Protein AF-A0A430PZ37-F1 (afdb_monomer)

Solvent-accessible surface area (backbone atoms only — not comparable to full-atom values): 6588 Å² total; per-residue (Å²): 127,83,49,66,58,56,51,43,52,56,24,54,76,68,76,43,84,48,75,66,40,50,60,51,62,88,44,83,44,62,40,74,95,73,52,34,70,20,35,29,39,43,46,78,50,99,54,76,52,58,80,96,54,52,64,71,54,91,84,36,98,61,60,81,89,53,30,46,25,39,34,21,55,71,96,53,73,29,40,31,30,59,39,68,50,69,68,56,49,48,54,40,66,75,70,52,83,83,64,67,64,58,53,54,48,28,54,64,66,74,111

Organism: Schistosoma bovis (NCBI:txid6184)

Mean predicted aligned error: 8.15 Å

Foldseek 3Di:
DCDLLVQQVVCVVVVHDSPQADAEAPDWDQRLVVLFIWGWQKDFAPDFADPQLLSDDPSHPDDPVRSSRIFGDVVRVRTTGTDPDCVVVVVVVVPDDDDPVVSVVSNVVND

Nearest PDB structures (foldseek):
  1lml-assembly1_A  TM=7.144E-01  e=2.367E-02  Leishmania major

pLDDT: mean 78.78, std 15.76, range [38.31, 94.62]

Sequence (111 aa):
MKSCYEFIKNRKRRGQDIQPFCDKPDEVECFRSENTQSYCDLYKHEVEMKPEFQYMDNSFNVPVDERKYYGGFEKHDYCPVLDVSYHSLYRYYCRKHYDTVLYVRCLLKGN

Structure (mmCIF, N/CA/C/O backbone):
data_AF-A0A430PZ37-F1
#
_entry.id   AF-A0A430PZ37-F1
#
loop_
_atom_site.group_PDB
_atom_site.id
_atom_site.type_symbol
_atom_site.label_atom_id
_atom_site.label_alt_id
_atom_site.label_comp_id
_atom_site.label_asym_id
_atom_site.label_entity_id
_atom_site.label_seq_id
_atom_site.pdbx_PDB_ins_code
_atom_site.Cartn_x
_atom_site.Cartn_y
_atom_site.Cartn_z
_atom_site.occupancy
_atom_site.B_iso_or_equiv
_atom_site.auth_seq_id
_atom_site.auth_comp_id
_atom_site.auth_asym_id
_atom_site.auth_atom_id
_atom_site.pdbx_PDB_model_num
ATOM 1 N N . MET A 1 1 ? 5.715 -16.781 10.046 1.00 45.00 1 MET A N 1
ATOM 2 C CA . MET A 1 1 ? 4.691 -15.756 10.335 1.00 45.00 1 MET A CA 1
ATOM 3 C C . MET A 1 1 ? 3.850 -15.606 9.079 1.00 45.00 1 MET A C 1
ATOM 5 O O . MET A 1 1 ? 4.431 -15.556 8.005 1.00 45.00 1 MET A O 1
ATOM 9 N N . LYS A 1 2 ? 2.519 -15.624 9.185 1.00 58.59 2 LYS A N 1
ATOM 10 C CA . LYS A 1 2 ? 1.636 -15.224 8.078 1.00 58.59 2 LYS A CA 1
ATOM 11 C C . LYS A 1 2 ? 2.064 -13.814 7.651 1.00 58.59 2 LYS A C 1
ATOM 13 O O . LYS A 1 2 ? 2.237 -12.985 8.543 1.00 58.59 2 LYS A O 1
ATOM 18 N N . SER A 1 3 ? 2.368 -13.583 6.371 1.00 80.50 3 SER A N 1
ATOM 19 C CA . SER A 1 3 ? 2.979 -12.322 5.906 1.00 80.50 3 SER A CA 1
ATOM 20 C C . SER A 1 3 ? 2.158 -11.102 6.354 1.00 80.50 3 SER A C 1
ATOM 22 O O . SER A 1 3 ? 0.953 -11.218 6.595 1.00 80.50 3 SER A O 1
ATOM 24 N N . CYS A 1 4 ? 2.773 -9.918 6.465 1.00 89.00 4 CYS A N 1
ATOM 25 C CA . CYS A 1 4 ? 2.052 -8.686 6.827 1.00 89.00 4 CYS A CA 1
ATOM 26 C C . CYS A 1 4 ? 0.840 -8.429 5.914 1.00 89.00 4 CYS A C 1
ATOM 28 O O . CYS A 1 4 ? -0.211 -8.002 6.380 1.00 89.00 4 CYS A O 1
ATOM 30 N N . TYR A 1 5 ? 0.928 -8.811 4.641 1.00 88.62 5 TYR A N 1
ATOM 31 C CA . TYR A 1 5 ? -0.180 -8.758 3.690 1.00 88.62 5 TYR A CA 1
ATOM 32 C C . TYR A 1 5 ? -1.352 -9.670 4.084 1.00 88.62 5 TYR A C 1
ATOM 34 O O . TYR A 1 5 ? -2.511 -9.257 4.010 1.00 88.62 5 TYR A O 1
ATOM 42 N N . GLU A 1 6 ? -1.087 -10.885 4.579 1.00 88.69 6 GLU A N 1
ATOM 43 C CA . GLU A 1 6 ? -2.143 -11.759 5.102 1.00 88.69 6 GLU A CA 1
ATOM 44 C C . GLU A 1 6 ? -2.775 -11.172 6.377 1.00 88.69 6 GLU A C 1
ATOM 46 O O . GLU A 1 6 ? -3.994 -11.248 6.563 1.00 88.69 6 GLU A O 1
ATOM 51 N N . PHE A 1 7 ? -1.970 -10.549 7.244 1.00 90.44 7 PHE A N 1
ATOM 52 C CA . PHE A 1 7 ? -2.465 -9.840 8.426 1.00 90.44 7 PHE A CA 1
ATOM 53 C C . PHE A 1 7 ? -3.412 -8.695 8.041 1.00 90.44 7 PHE A C 1
ATOM 55 O O . PHE A 1 7 ? -4.554 -8.675 8.514 1.00 90.44 7 PHE A O 1
ATOM 62 N N . ILE A 1 8 ? -2.980 -7.807 7.137 1.00 90.56 8 ILE A N 1
ATOM 63 C CA . ILE A 1 8 ? -3.769 -6.678 6.619 1.00 90.56 8 ILE A CA 1
ATOM 64 C C . ILE A 1 8 ? -5.087 -7.191 6.038 1.00 90.56 8 ILE A C 1
ATOM 66 O O . ILE A 1 8 ? -6.167 -6.758 6.444 1.00 90.56 8 ILE A O 1
ATOM 70 N 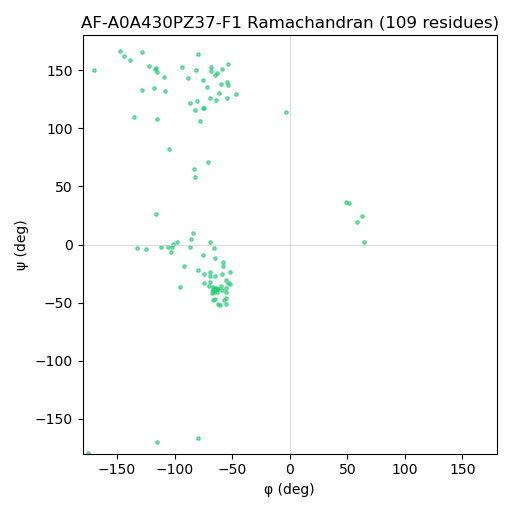N . LYS A 1 9 ? -5.025 -8.191 5.152 1.00 90.06 9 LYS A N 1
ATOM 71 C CA . LYS A 1 9 ? -6.206 -8.792 4.520 1.00 90.06 9 LYS A CA 1
ATOM 72 C C . LYS A 1 9 ? -7.205 -9.333 5.540 1.00 90.06 9 LYS A C 1
ATOM 74 O O . LYS A 1 9 ? -8.404 -9.066 5.439 1.00 90.06 9 LYS A O 1
ATOM 79 N N . ASN A 1 10 ? -6.736 -10.098 6.524 1.00 91.12 10 ASN A N 1
ATOM 80 C CA . ASN A 1 10 ? -7.601 -10.704 7.537 1.00 91.12 10 ASN A CA 1
ATOM 81 C C . ASN A 1 10 ? -8.256 -9.657 8.446 1.00 91.12 10 ASN A C 1
ATOM 83 O O . ASN A 1 10 ? -9.435 -9.790 8.778 1.00 91.12 10 ASN A O 1
ATOM 87 N N . ARG A 1 11 ? -7.514 -8.615 8.827 1.00 92.88 11 ARG A N 1
ATOM 88 C CA . ARG A 1 11 ? -8.006 -7.490 9.632 1.00 92.88 11 ARG A CA 1
ATOM 89 C C . ARG A 1 11 ? -9.037 -6.657 8.870 1.00 92.88 11 ARG A C 1
ATOM 91 O O . ARG A 1 11 ? -10.143 -6.481 9.381 1.00 92.88 11 ARG A O 1
ATOM 98 N N . LYS A 1 12 ? -8.751 -6.284 7.613 1.00 90.25 12 LYS A N 1
ATOM 99 C CA . LYS A 1 12 ? -9.694 -5.576 6.724 1.00 90.25 12 LYS A CA 1
ATOM 100 C C . LYS A 1 12 ? -11.007 -6.337 6.560 1.00 90.25 12 LYS A C 1
ATOM 102 O O . LYS A 1 12 ? -12.076 -5.760 6.727 1.00 90.25 12 LYS A O 1
ATOM 107 N N . ARG A 1 13 ? -10.946 -7.654 6.316 1.00 91.25 13 ARG A N 1
ATOM 108 C CA . ARG A 1 13 ? -12.145 -8.511 6.208 1.00 91.25 13 ARG A CA 1
ATOM 109 C C . ARG A 1 13 ? -13.019 -8.506 7.464 1.00 91.25 13 ARG A C 1
ATOM 111 O O . ARG A 1 13 ? -14.206 -8.792 7.365 1.00 91.25 13 ARG A O 1
ATOM 118 N N . ARG A 1 14 ? -12.438 -8.224 8.631 1.00 94.62 14 ARG A N 1
ATOM 119 C CA . ARG A 1 14 ? -13.129 -8.154 9.925 1.00 94.62 14 ARG A CA 1
ATOM 120 C C . ARG A 1 14 ? -13.492 -6.721 10.334 1.00 94.62 14 ARG A C 1
ATOM 122 O O . ARG A 1 14 ? -13.986 -6.541 11.440 1.00 94.62 14 ARG A O 1
ATOM 129 N N . GLY A 1 15 ? -13.208 -5.717 9.497 1.00 92.62 15 GLY A N 1
ATOM 130 C CA . GLY A 1 15 ? -13.371 -4.303 9.850 1.00 92.62 15 GLY A CA 1
ATOM 131 C C . GLY A 1 15 ? -12.477 -3.855 11.013 1.00 92.62 15 GLY A C 1
ATOM 132 O O . GLY A 1 15 ? -12.833 -2.934 11.739 1.00 92.62 15 GLY A O 1
ATOM 133 N N . GLN A 1 16 ? -11.352 -4.542 11.234 1.00 93.00 16 GLN A N 1
ATOM 134 C CA . GLN A 1 16 ? -10.414 -4.247 12.317 1.00 93.00 16 GLN A CA 1
ATOM 135 C C . GLN A 1 16 ? -9.291 -3.325 11.845 1.00 93.00 16 GLN A C 1
ATOM 137 O O . GLN A 1 16 ? -8.909 -3.353 10.676 1.00 93.00 16 GLN A O 1
ATOM 142 N N . ASP A 1 17 ? -8.738 -2.566 12.790 1.00 90.31 17 ASP A N 1
ATOM 143 C CA . ASP A 1 17 ? -7.583 -1.699 12.569 1.00 90.31 17 ASP A CA 1
ATOM 144 C C . ASP A 1 17 ? -6.352 -2.492 12.107 1.00 90.31 17 ASP A C 1
ATOM 146 O O . ASP A 1 17 ? -6.074 -3.576 12.628 1.00 90.31 17 ASP A O 1
ATOM 150 N N . ILE A 1 18 ? -5.631 -1.951 11.128 1.00 91.75 18 ILE A N 1
ATOM 151 C CA . ILE A 1 18 ? -4.438 -2.566 10.538 1.00 91.75 18 ILE A CA 1
ATOM 152 C C . ILE A 1 18 ? -3.135 -1.937 11.031 1.00 91.75 18 ILE A C 1
ATOM 154 O O . ILE A 1 18 ? -2.079 -2.502 10.745 1.00 91.75 18 ILE A O 1
ATOM 158 N N . GLN A 1 19 ? -3.197 -0.844 11.806 1.00 91.62 19 GLN A N 1
ATOM 159 C CA . GLN A 1 19 ? -2.003 -0.187 12.341 1.00 91.62 19 GLN A CA 1
ATOM 160 C C . GLN A 1 19 ? -1.104 -1.183 13.104 1.00 91.62 19 GLN A C 1
ATOM 162 O O . GLN A 1 19 ? -1.610 -2.034 13.845 1.00 91.62 19 GLN A O 1
ATOM 167 N N . PRO A 1 20 ? 0.227 -1.118 12.905 1.00 90.56 20 PRO A N 1
ATOM 168 C CA . PRO A 1 20 ? 0.971 -0.051 12.221 1.00 90.56 20 PRO A CA 1
ATOM 169 C C . PRO A 1 20 ? 1.061 -0.197 10.689 1.00 90.56 20 PRO A C 1
ATOM 171 O O . PRO A 1 20 ? 1.749 0.594 10.053 1.00 90.56 20 PRO A O 1
ATOM 174 N N . PHE A 1 21 ? 0.404 -1.192 10.082 1.00 92.12 21 PHE A N 1
ATOM 175 C CA . PHE A 1 21 ? 0.367 -1.341 8.626 1.00 92.12 21 PHE A CA 1
ATOM 176 C C . PHE A 1 21 ? -0.656 -0.410 7.971 1.00 92.12 21 PHE A C 1
ATOM 178 O O . PHE A 1 21 ? -1.563 0.096 8.630 1.00 92.12 21 PHE A O 1
ATOM 185 N N . CYS A 1 22 ? -0.531 -0.239 6.658 1.00 90.62 22 CYS A N 1
ATOM 186 C CA . CYS A 1 22 ? -1.418 0.580 5.838 1.00 90.62 22 CYS A CA 1
ATOM 187 C C . CYS A 1 22 ? -1.632 -0.047 4.453 1.00 90.62 22 CYS A C 1
ATOM 189 O O . CYS A 1 22 ? -0.887 -0.931 4.029 1.00 90.62 22 CYS A O 1
ATOM 191 N N . ASP A 1 23 ? -2.678 0.377 3.751 1.00 88.44 23 ASP A N 1
ATOM 192 C CA . ASP A 1 23 ? -3.098 -0.211 2.473 1.00 88.44 23 ASP A CA 1
ATOM 193 C C . ASP A 1 23 ? -3.392 0.814 1.372 1.00 88.44 23 ASP A C 1
ATOM 195 O O . ASP A 1 23 ? -3.688 0.445 0.230 1.00 88.44 23 ASP A O 1
ATOM 199 N N . LYS A 1 24 ? -3.297 2.101 1.701 1.00 84.62 24 LYS A N 1
ATOM 200 C CA . LYS A 1 24 ? -3.616 3.192 0.793 1.00 84.62 24 LYS A CA 1
ATOM 201 C C . LYS A 1 24 ? -2.373 4.015 0.480 1.00 84.62 24 LYS A C 1
ATOM 203 O O . LYS A 1 24 ? -1.904 4.754 1.345 1.00 84.62 24 LYS A O 1
ATOM 208 N N . PRO A 1 25 ? -1.830 3.911 -0.743 1.00 77.81 25 PRO A N 1
ATOM 209 C CA . PRO A 1 25 ? -0.744 4.788 -1.144 1.00 77.81 25 PRO A CA 1
ATOM 210 C C . PRO A 1 25 ? -1.253 6.234 -1.189 1.00 77.81 25 PRO A C 1
ATOM 212 O O . PRO A 1 25 ? -2.407 6.481 -1.536 1.00 77.81 25 PRO A O 1
ATOM 215 N N . ASP A 1 26 ? -0.381 7.182 -0.846 1.00 71.44 26 ASP A N 1
ATOM 216 C CA . ASP A 1 26 ? -0.617 8.628 -0.972 1.00 71.44 26 ASP A CA 1
ATOM 217 C C . ASP A 1 26 ? -1.744 9.240 -0.106 1.00 71.44 26 ASP A C 1
ATOM 219 O O . ASP A 1 26 ? -1.968 10.451 -0.190 1.00 71.44 26 ASP A O 1
ATOM 223 N N . GLU A 1 27 ? -2.425 8.470 0.751 1.00 77.50 27 GLU A N 1
ATOM 224 C CA . GLU A 1 27 ? -3.368 9.014 1.739 1.00 77.50 27 GLU A CA 1
ATOM 225 C C . GLU A 1 27 ? -2.664 9.387 3.052 1.00 77.50 27 GLU A C 1
ATOM 227 O O . GLU A 1 27 ? -1.745 8.708 3.514 1.00 77.50 27 GLU A O 1
ATOM 232 N N . VAL A 1 28 ? -3.119 10.487 3.662 1.00 78.00 28 VAL A N 1
ATOM 233 C CA . VAL A 1 28 ? -2.700 10.884 5.010 1.00 78.00 28 VAL A CA 1
ATOM 234 C C . VAL A 1 28 ? -3.602 10.193 6.025 1.00 78.00 28 VAL A C 1
ATOM 236 O O . VAL A 1 28 ? -4.818 10.401 6.026 1.00 78.00 28 VAL A O 1
ATOM 239 N N . GLU A 1 29 ? -3.004 9.415 6.921 1.00 81.81 29 GLU A N 1
ATOM 240 C CA . GLU A 1 29 ? -3.701 8.699 7.987 1.00 81.81 29 GLU A CA 1
ATOM 241 C C . GLU A 1 29 ? -3.257 9.185 9.368 1.00 81.81 29 GLU A C 1
ATOM 243 O O . GLU A 1 29 ? -2.127 9.628 9.564 1.00 81.81 29 GLU A O 1
ATOM 248 N N . CYS A 1 30 ? -4.145 9.098 10.359 1.00 83.00 30 CYS A N 1
ATOM 249 C CA . CYS A 1 30 ? -3.783 9.400 11.741 1.00 83.00 30 CYS A CA 1
ATOM 250 C C . CYS A 1 30 ? -3.116 8.177 12.371 1.00 83.00 30 CYS A C 1
ATOM 252 O O . CYS A 1 30 ? -3.786 7.158 12.560 1.00 83.00 30 CYS A O 1
ATOM 254 N N . PHE A 1 31 ? -1.843 8.278 12.749 1.00 84.56 31 PHE A N 1
ATOM 255 C CA . PHE A 1 31 ? -1.172 7.229 13.504 1.00 84.56 31 PHE A CA 1
ATOM 256 C C . PHE A 1 31 ? -1.605 7.307 14.968 1.00 84.56 31 PHE A C 1
ATOM 258 O O . PHE A 1 31 ? -1.237 8.233 15.692 1.00 84.56 31 PHE A O 1
ATOM 265 N N . ARG A 1 32 ? -2.444 6.360 15.397 1.00 80.56 32 ARG A N 1
ATOM 266 C CA . ARG A 1 32 ? -3.193 6.457 16.659 1.00 80.56 32 ARG A CA 1
ATOM 267 C C . ARG A 1 32 ? -2.296 6.414 17.886 1.00 80.56 32 ARG A C 1
ATOM 269 O O . ARG A 1 32 ? -2.565 7.116 18.849 1.00 80.56 32 ARG A O 1
ATOM 276 N N . SER A 1 33 ? -1.228 5.618 17.853 1.00 78.38 33 SER A N 1
ATOM 277 C CA . SER A 1 33 ? -0.291 5.516 18.978 1.00 78.38 33 SER A CA 1
ATOM 278 C C . SER A 1 33 ? 0.462 6.816 19.247 1.00 78.38 33 SER A C 1
ATOM 280 O O . SER A 1 33 ? 0.867 7.058 20.378 1.00 78.38 33 SER A O 1
ATOM 282 N N . GLU A 1 34 ? 0.641 7.648 18.222 1.00 73.31 34 GLU A N 1
ATOM 283 C CA . GLU A 1 34 ? 1.420 8.885 18.301 1.00 73.31 34 GLU A CA 1
ATOM 284 C C . GLU A 1 34 ? 0.557 10.148 18.179 1.00 73.31 34 GLU A C 1
ATOM 286 O O . GLU A 1 34 ? 1.075 11.258 18.275 1.00 73.31 34 GLU A O 1
ATOM 291 N N . ASN A 1 35 ? -0.760 10.000 17.981 1.00 77.38 35 ASN A N 1
ATOM 292 C CA . ASN A 1 35 ? -1.709 11.099 17.773 1.00 77.38 35 ASN A CA 1
ATOM 293 C C . ASN A 1 35 ? -1.250 12.117 16.713 1.00 77.38 35 ASN A C 1
ATOM 295 O O . ASN A 1 35 ? -1.490 13.319 16.830 1.00 77.38 35 ASN A O 1
ATOM 299 N N . THR A 1 36 ? -0.600 11.628 15.660 1.00 78.06 36 THR A N 1
ATOM 300 C CA . THR A 1 36 ? 0.005 12.458 14.617 1.00 78.06 36 THR A CA 1
ATOM 301 C C . THR A 1 36 ? -0.437 12.016 13.226 1.00 78.06 36 THR A C 1
ATOM 303 O O . THR A 1 36 ? -1.018 10.945 13.044 1.00 78.06 36 THR A O 1
ATOM 306 N N . GLN A 1 37 ? -0.187 12.863 12.233 1.00 81.19 37 GLN A N 1
ATO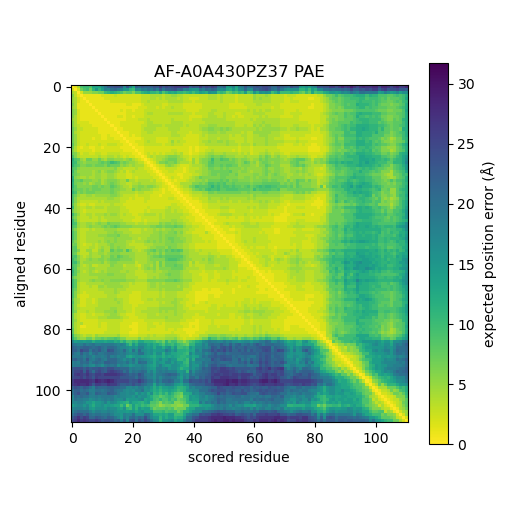M 307 C CA . GLN A 1 37 ? -0.355 12.492 10.833 1.00 81.19 37 GLN A CA 1
ATOM 308 C C . GLN A 1 37 ? 0.787 11.582 10.392 1.00 81.19 37 GLN A C 1
ATOM 310 O O . GLN A 1 37 ? 1.944 11.790 10.750 1.00 81.19 37 GLN A O 1
ATOM 315 N N . SER A 1 38 ? 0.447 10.606 9.570 1.00 83.75 38 SER A N 1
ATOM 316 C CA . SER A 1 38 ? 1.363 9.632 9.000 1.00 83.75 38 SER A CA 1
ATOM 317 C C . SER A 1 38 ? 1.016 9.381 7.543 1.00 83.75 38 SER A C 1
ATOM 319 O O . SER A 1 38 ? -0.106 9.639 7.097 1.00 83.75 38 SER A O 1
ATOM 321 N N . TYR A 1 39 ? 1.997 8.880 6.810 1.00 85.00 39 TYR A N 1
ATOM 322 C CA . TYR A 1 39 ? 1.857 8.479 5.421 1.00 85.00 39 TYR A CA 1
ATOM 323 C C . TYR A 1 39 ? 2.067 6.984 5.318 1.00 85.00 39 TYR A C 1
ATOM 325 O O . TYR A 1 39 ? 2.847 6.407 6.073 1.00 85.00 39 TYR A O 1
ATOM 333 N N . CYS A 1 40 ? 1.386 6.362 4.365 1.00 89.00 40 CYS A N 1
ATOM 334 C CA . CYS A 1 40 ? 1.662 4.975 4.063 1.00 89.00 40 CYS A CA 1
ATOM 335 C C . CYS A 1 40 ? 2.981 4.864 3.293 1.00 89.00 40 CYS A C 1
ATOM 337 O O . CYS A 1 40 ? 3.080 5.357 2.164 1.00 89.00 40 CYS A O 1
ATOM 339 N N . ASP A 1 41 ? 3.970 4.185 3.877 1.00 89.50 41 ASP A N 1
ATOM 340 C CA . ASP A 1 41 ? 5.194 3.764 3.196 1.00 89.50 41 ASP A CA 1
ATOM 341 C C . ASP A 1 41 ? 4.860 2.645 2.213 1.00 89.50 41 ASP A C 1
ATOM 343 O O . ASP A 1 41 ? 5.168 1.473 2.416 1.00 89.50 41 ASP A O 1
ATOM 347 N N . LEU A 1 42 ? 4.182 3.015 1.137 1.00 89.38 42 LEU A N 1
ATOM 348 C CA . LEU A 1 42 ? 3.849 2.147 0.030 1.00 89.38 42 LEU A CA 1
ATOM 349 C C . LEU A 1 42 ? 4.128 2.902 -1.260 1.00 89.38 42 LEU A C 1
ATOM 351 O O . LEU A 1 42 ? 3.443 3.867 -1.595 1.00 89.38 42 LEU A O 1
ATOM 355 N N . TYR A 1 43 ? 5.158 2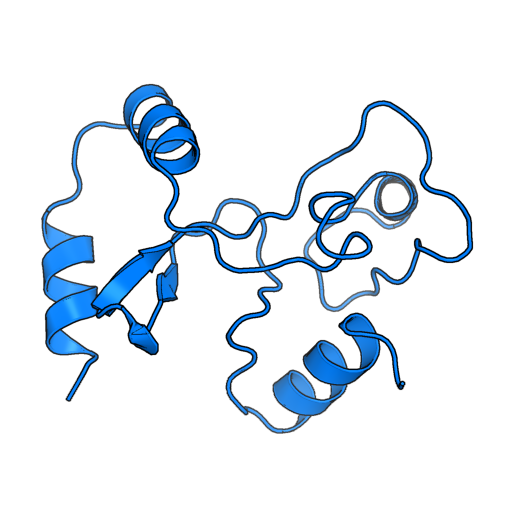.475 -1.979 1.00 88.31 43 TYR A N 1
ATOM 356 C CA . TYR A 1 43 ? 5.628 3.172 -3.167 1.00 88.31 43 TYR A CA 1
ATOM 357 C C . TYR A 1 43 ? 6.183 2.195 -4.203 1.00 88.31 43 TYR A C 1
ATOM 359 O O . TYR A 1 43 ? 6.409 1.015 -3.929 1.00 88.31 43 TYR A O 1
ATOM 367 N N . LYS A 1 44 ? 6.378 2.713 -5.416 1.00 91.06 44 LYS A N 1
ATOM 368 C CA . LYS A 1 44 ? 6.962 1.986 -6.540 1.00 91.06 44 LYS A CA 1
ATOM 369 C C . LYS A 1 44 ? 8.488 1.975 -6.421 1.00 91.06 44 LYS A C 1
ATOM 371 O O . LYS A 1 44 ? 9.105 3.036 -6.350 1.00 91.06 44 LYS A O 1
ATOM 376 N N . HIS A 1 45 ? 9.079 0.790 -6.407 1.00 91.06 45 HIS A N 1
ATOM 377 C CA . HIS A 1 45 ? 10.516 0.543 -6.485 1.00 91.06 45 HIS A CA 1
ATOM 378 C C . HIS A 1 45 ? 10.982 0.599 -7.945 1.00 91.06 45 HIS A C 1
ATOM 380 O O . HIS A 1 45 ? 10.225 0.291 -8.865 1.00 91.06 45 HIS A O 1
ATOM 386 N N . GLU A 1 46 ? 12.237 0.993 -8.165 1.00 92.56 46 GLU A N 1
ATOM 387 C CA . GLU A 1 46 ? 12.820 1.091 -9.516 1.00 92.56 46 GLU A CA 1
ATOM 388 C C . GLU A 1 46 ? 13.024 -0.280 -10.172 1.00 92.56 46 GLU A C 1
ATOM 390 O O . GLU A 1 46 ? 13.010 -0.408 -11.396 1.00 92.56 46 GLU A O 1
ATOM 395 N N . VAL A 1 47 ? 13.203 -1.311 -9.346 1.00 92.94 47 VAL A N 1
ATOM 396 C CA . VAL A 1 47 ? 13.440 -2.690 -9.765 1.00 92.94 47 VAL A CA 1
ATOM 397 C C . VAL A 1 47 ? 12.297 -3.588 -9.323 1.00 92.94 47 VAL A C 1
ATOM 399 O O . VAL A 1 47 ? 11.625 -3.326 -8.324 1.00 92.94 47 VAL A O 1
ATOM 402 N N . GLU A 1 48 ? 12.081 -4.661 -10.082 1.00 94.38 48 GLU A N 1
ATOM 403 C CA . GLU A 1 48 ? 11.116 -5.686 -9.702 1.00 94.38 48 GLU A CA 1
ATOM 404 C C . GLU A 1 48 ? 11.547 -6.314 -8.375 1.00 94.38 48 GLU A C 1
ATOM 406 O O . GLU A 1 48 ? 12.707 -6.693 -8.191 1.00 94.38 48 GLU A O 1
ATOM 411 N N . MET A 1 49 ? 10.611 -6.399 -7.436 1.00 90.88 49 MET A N 1
ATOM 412 C CA . MET A 1 49 ? 10.861 -6.991 -6.132 1.00 90.88 49 MET A CA 1
ATOM 413 C C . MET A 1 49 ? 11.077 -8.492 -6.280 1.00 90.88 49 MET A C 1
ATOM 415 O O . MET A 1 49 ? 10.531 -9.127 -7.181 1.00 90.88 49 MET A O 1
ATOM 419 N N . LYS A 1 50 ? 11.832 -9.102 -5.369 1.00 90.56 50 LYS A N 1
ATOM 420 C CA . LYS A 1 50 ? 11.983 -10.559 -5.393 1.00 90.56 50 LYS A CA 1
ATOM 421 C C . LYS A 1 50 ? 10.627 -11.246 -5.147 1.00 90.56 50 LYS A C 1
ATOM 423 O O . LYS A 1 50 ? 9.816 -10.690 -4.399 1.00 90.56 50 LYS A O 1
ATOM 428 N N . PRO A 1 51 ? 10.359 -12.428 -5.734 1.00 89.12 51 PRO A N 1
ATOM 429 C CA . PRO A 1 51 ? 9.069 -13.113 -5.605 1.00 89.12 51 PRO A CA 1
ATOM 430 C C . PRO A 1 51 ? 8.594 -13.289 -4.156 1.00 89.12 51 PRO A C 1
ATOM 432 O O . PRO 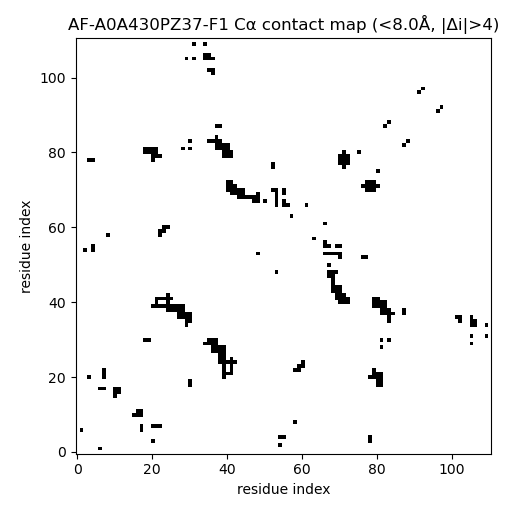A 1 51 ? 7.405 -13.171 -3.873 1.00 89.12 51 PRO A O 1
ATOM 435 N N . GLU A 1 52 ? 9.523 -13.492 -3.221 1.00 86.94 52 GLU A N 1
ATOM 436 C CA . GLU A 1 52 ? 9.270 -13.599 -1.783 1.00 86.94 52 GLU A CA 1
ATOM 437 C C . GLU A 1 52 ? 8.836 -12.294 -1.097 1.00 86.94 52 GLU A C 1
ATOM 439 O O . GLU A 1 52 ? 8.641 -12.308 0.113 1.00 86.94 52 GLU A O 1
ATOM 444 N N . PHE A 1 53 ? 8.679 -11.185 -1.824 1.00 87.06 53 PHE A N 1
ATOM 445 C CA . PHE A 1 53 ? 8.144 -9.913 -1.321 1.00 87.06 53 PHE A CA 1
ATOM 446 C C . PHE A 1 53 ? 6.941 -9.397 -2.134 1.00 87.06 53 PHE A C 1
ATOM 448 O O . PHE A 1 53 ? 6.315 -8.409 -1.752 1.00 87.06 53 PHE A O 1
ATOM 455 N N . GLN A 1 54 ? 6.566 -10.076 -3.224 1.00 88.25 54 GLN A N 1
ATOM 456 C CA . GLN A 1 54 ? 5.458 -9.692 -4.107 1.00 88.25 54 GLN A CA 1
ATOM 457 C C . GLN A 1 54 ? 4.097 -10.183 -3.573 1.00 88.25 54 GLN A C 1
ATOM 459 O O . GLN A 1 54 ? 3.433 -11.030 -4.168 1.00 88.25 54 GLN A O 1
ATOM 464 N N . TYR A 1 55 ? 3.664 -9.666 -2.424 1.00 85.44 55 TYR A N 1
ATOM 465 C CA . TYR A 1 55 ? 2.437 -10.125 -1.750 1.00 85.44 55 TYR A CA 1
ATOM 466 C C . TYR A 1 55 ? 1.220 -9.209 -1.941 1.00 85.44 55 TYR A C 1
ATOM 468 O O . TYR A 1 55 ? 0.149 -9.480 -1.387 1.00 85.44 55 TYR A O 1
ATOM 476 N N . MET A 1 56 ? 1.371 -8.118 -2.694 1.00 86.69 56 MET A N 1
ATOM 477 C CA . MET A 1 56 ? 0.299 -7.158 -2.933 1.00 86.69 56 MET A CA 1
ATOM 478 C C . MET A 1 56 ? -0.857 -7.808 -3.704 1.00 86.69 56 MET A C 1
ATOM 480 O O . MET A 1 56 ? -0.680 -8.350 -4.796 1.00 86.69 56 MET A O 1
ATOM 484 N N . ASP A 1 57 ? -2.065 -7.730 -3.145 1.00 85.00 57 ASP A N 1
ATOM 485 C CA . ASP A 1 57 ? -3.275 -8.279 -3.754 1.00 85.00 57 ASP A CA 1
ATOM 486 C C . ASP A 1 57 ? -4.287 -7.180 -4.118 1.00 85.00 57 ASP A C 1
ATOM 488 O O . ASP A 1 57 ? -3.993 -5.986 -4.094 1.00 85.00 57 ASP A O 1
ATOM 492 N N . ASN A 1 58 ? -5.507 -7.583 -4.479 1.00 84.12 58 ASN A N 1
ATOM 493 C CA . ASN A 1 58 ? -6.577 -6.665 -4.881 1.00 84.12 58 ASN A CA 1
ATOM 494 C C . ASN A 1 58 ? -7.064 -5.738 -3.754 1.00 84.12 58 ASN A C 1
ATOM 496 O O . ASN A 1 58 ? -7.953 -4.925 -3.986 1.00 84.12 58 ASN A O 1
ATOM 500 N N . SER A 1 59 ? -6.537 -5.870 -2.534 1.00 79.06 59 SER A N 1
ATOM 501 C CA . SER A 1 59 ? -6.850 -4.961 -1.435 1.00 79.06 59 SER A CA 1
ATOM 502 C C . SER A 1 59 ? -6.153 -3.600 -1.546 1.00 79.06 59 SER A C 1
ATOM 504 O O . SER A 1 59 ? -6.532 -2.707 -0.787 1.00 79.06 59 SER A O 1
ATOM 506 N N . PHE A 1 60 ? -5.215 -3.437 -2.487 1.00 83.06 60 PHE A N 1
ATOM 507 C CA . PHE A 1 60 ? -4.476 -2.203 -2.763 1.00 83.06 60 PHE A CA 1
ATOM 508 C C . PHE A 1 60 ? -4.910 -1.584 -4.097 1.00 83.06 60 PHE A C 1
ATOM 510 O O . PHE A 1 60 ? -5.160 -2.294 -5.075 1.00 83.06 60 PHE A O 1
ATOM 517 N N . ASN A 1 61 ? -4.949 -0.251 -4.161 1.00 85.12 61 ASN A N 1
ATOM 518 C CA . ASN A 1 61 ? -5.293 0.497 -5.374 1.00 85.12 61 ASN A CA 1
ATOM 519 C C . ASN A 1 61 ? -4.082 0.647 -6.320 1.00 85.12 61 ASN A C 1
ATOM 521 O O . ASN A 1 61 ? -3.650 1.756 -6.617 1.00 85.12 61 ASN A O 1
ATOM 525 N N . VAL A 1 62 ? -3.505 -0.483 -6.741 1.00 86.06 62 VAL A N 1
ATOM 526 C CA . VAL A 1 62 ? -2.344 -0.558 -7.646 1.00 86.06 62 VAL A CA 1
ATOM 527 C C . VAL A 1 62 ? -2.667 -1.505 -8.816 1.00 86.06 62 VAL A C 1
ATOM 529 O O . VAL A 1 62 ? -3.176 -2.613 -8.563 1.00 86.06 62 VAL A O 1
ATOM 532 N N . PRO A 1 63 ? -2.383 -1.114 -10.079 1.00 89.94 63 PRO A N 1
ATOM 533 C CA . PRO A 1 63 ? -2.575 -1.969 -11.253 1.00 89.94 63 PRO A CA 1
ATOM 534 C C . PRO A 1 63 ? -1.849 -3.311 -11.121 1.00 89.94 63 PRO A C 1
ATOM 536 O O . PRO A 1 63 ? -0.730 -3.366 -10.617 1.00 89.94 63 PRO A O 1
ATOM 539 N N . VAL A 1 64 ? -2.485 -4.405 -11.557 1.00 90.44 64 VAL A N 1
ATOM 540 C CA . VAL A 1 64 ? -1.999 -5.788 -11.352 1.00 90.44 64 VAL A CA 1
ATOM 541 C C . VAL A 1 64 ? -0.578 -5.997 -11.886 1.00 90.44 64 VAL A C 1
ATOM 543 O O . VAL A 1 64 ? 0.230 -6.651 -11.234 1.00 90.44 64 VAL A O 1
ATOM 546 N N . ASP A 1 65 ? -0.281 -5.428 -13.047 1.00 91.81 65 ASP A N 1
ATOM 547 C CA . ASP A 1 65 ? 1.004 -5.476 -13.743 1.00 91.81 65 ASP A CA 1
ATOM 548 C C . ASP A 1 65 ? 2.112 -4.677 -13.041 1.00 91.81 65 ASP A C 1
ATOM 550 O O . ASP A 1 65 ? 3.295 -4.996 -13.184 1.00 91.81 65 ASP A O 1
ATOM 554 N N . GLU A 1 66 ? 1.739 -3.689 -12.227 1.00 92.19 66 GLU A N 1
ATOM 555 C CA . GLU A 1 66 ? 2.681 -2.868 -11.470 1.00 92.19 66 GLU A CA 1
ATOM 556 C C . GLU A 1 66 ? 2.972 -3.402 -10.063 1.00 92.19 66 GLU A C 1
ATOM 558 O O . GLU A 1 66 ? 4.002 -3.058 -9.490 1.00 92.19 66 GLU A O 1
ATOM 563 N N . ARG A 1 67 ? 2.128 -4.278 -9.502 1.00 90.44 67 ARG A N 1
ATOM 564 C CA . ARG A 1 67 ? 2.242 -4.754 -8.102 1.00 90.44 67 ARG A CA 1
ATOM 565 C C . ARG A 1 67 ? 3.590 -5.367 -7.748 1.00 90.44 67 ARG A C 1
ATOM 567 O O . ARG A 1 67 ? 4.034 -5.241 -6.614 1.00 90.44 67 ARG A O 1
ATOM 574 N N . LYS A 1 68 ? 4.260 -5.987 -8.717 1.00 92.88 68 LYS A N 1
ATOM 575 C CA . LYS A 1 68 ? 5.602 -6.566 -8.558 1.00 92.88 68 LYS A CA 1
ATOM 576 C C . LYS A 1 68 ? 6.702 -5.533 -8.275 1.00 92.88 68 LYS A C 1
ATOM 578 O O . LYS A 1 68 ? 7.810 -5.905 -7.903 1.00 92.88 68 LYS A O 1
ATOM 583 N N . TYR A 1 69 ? 6.395 -4.249 -8.445 1.00 93.62 69 TYR A N 1
ATOM 584 C CA . TYR A 1 69 ? 7.259 -3.122 -8.109 1.00 93.62 69 TYR A CA 1
ATOM 585 C C . TYR A 1 69 ? 6.809 -2.388 -6.844 1.00 93.62 69 TYR A C 1
ATOM 587 O O . TYR A 1 69 ? 7.458 -1.421 -6.474 1.00 93.62 69 TYR A O 1
ATOM 595 N N . TYR A 1 70 ? 5.703 -2.762 -6.198 1.00 91.88 70 TYR A N 1
ATOM 596 C CA . TYR A 1 70 ? 5.153 -1.997 -5.079 1.00 91.88 70 TYR A CA 1
ATOM 597 C C . TYR A 1 70 ? 5.346 -2.697 -3.737 1.00 91.88 70 TYR A C 1
ATOM 599 O O . TYR A 1 70 ? 4.969 -3.852 -3.556 1.00 91.88 70 TYR A O 1
ATOM 607 N N . GLY A 1 71 ? 5.835 -1.941 -2.760 1.00 91.50 71 GLY A N 1
ATOM 608 C CA . GLY A 1 71 ? 5.975 -2.382 -1.378 1.00 91.50 71 GLY A CA 1
ATOM 609 C C . GLY A 1 71 ? 6.453 -1.244 -0.484 1.00 91.50 71 GLY A C 1
ATOM 610 O O . GLY A 1 71 ? 6.670 -0.126 -0.955 1.00 91.50 71 GLY A O 1
ATOM 611 N N . GLY A 1 72 ? 6.628 -1.532 0.802 1.00 90.88 72 GLY A N 1
ATOM 612 C CA . GLY A 1 72 ? 7.288 -0.610 1.725 1.00 90.88 72 GLY A CA 1
ATOM 613 C C . GLY A 1 72 ? 8.809 -0.647 1.626 1.00 90.88 72 GLY A C 1
ATOM 614 O O . GLY A 1 72 ? 9.376 -1.212 0.690 1.00 90.88 72 GLY A O 1
ATOM 615 N N . PHE A 1 73 ? 9.482 -0.051 2.608 1.00 88.81 73 PHE A N 1
ATOM 616 C CA . PHE A 1 73 ? 10.943 -0.089 2.688 1.00 88.81 73 PHE A CA 1
ATOM 617 C C . PHE A 1 73 ? 11.476 -1.493 3.009 1.00 88.81 73 PHE A C 1
ATOM 619 O O . PHE A 1 73 ? 10.872 -2.248 3.772 1.00 88.81 73 PHE A O 1
ATOM 626 N N . GLU A 1 74 ? 12.675 -1.798 2.506 1.00 87.69 74 GLU A N 1
ATOM 627 C CA . GLU A 1 74 ? 13.394 -3.057 2.763 1.00 87.69 74 GLU A CA 1
ATOM 628 C C . GLU A 1 74 ? 13.578 -3.334 4.264 1.00 87.69 74 GLU A C 1
ATOM 630 O O . GLU A 1 74 ? 13.397 -4.463 4.705 1.00 87.69 74 GLU A O 1
ATOM 635 N N . LYS A 1 75 ? 13.828 -2.294 5.078 1.00 88.00 75 LYS A 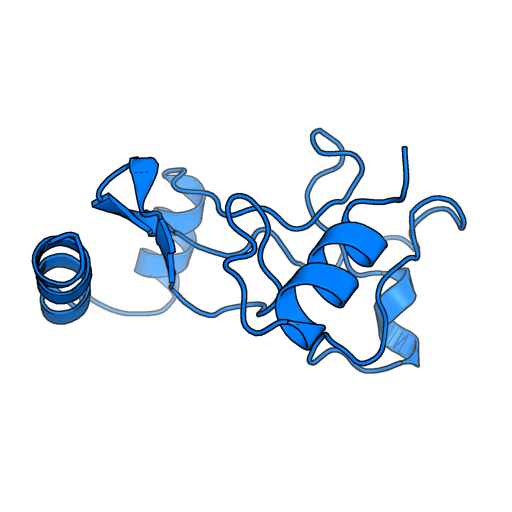N 1
ATOM 636 C CA . LYS A 1 75 ? 13.950 -2.407 6.549 1.00 88.00 75 LYS A CA 1
ATOM 637 C C . LYS A 1 75 ? 12.708 -2.988 7.245 1.00 88.00 75 LYS A C 1
ATOM 639 O O . LYS A 1 75 ? 12.785 -3.344 8.415 1.00 88.00 75 LYS A O 1
ATOM 644 N N . HIS A 1 76 ? 11.571 -3.034 6.552 1.00 89.12 76 HIS A N 1
ATOM 645 C CA . HIS A 1 76 ? 10.311 -3.593 7.034 1.00 89.12 76 HIS A CA 1
ATOM 646 C C . HIS A 1 76 ? 9.881 -4.817 6.213 1.00 89.12 76 HIS A C 1
ATOM 648 O O . HIS A 1 76 ? 8.684 -5.062 6.085 1.00 89.12 76 HIS A O 1
ATOM 654 N N . ASP A 1 77 ? 10.820 -5.545 5.599 1.00 89.38 77 ASP A N 1
ATOM 655 C CA . ASP A 1 77 ? 10.540 -6.681 4.708 1.00 89.38 77 ASP A CA 1
ATOM 656 C C . ASP A 1 77 ? 9.529 -6.323 3.600 1.00 89.38 77 ASP A C 1
ATOM 658 O O . ASP A 1 77 ? 8.666 -7.118 3.220 1.00 89.38 77 ASP A O 1
ATOM 662 N N . TYR A 1 78 ? 9.606 -5.078 3.111 1.00 91.31 78 TYR A N 1
ATOM 663 C CA . TYR A 1 78 ? 8.689 -4.490 2.132 1.00 91.31 78 TYR A CA 1
ATOM 664 C C . TYR A 1 78 ? 7.208 -4.451 2.555 1.00 91.31 78 TYR A C 1
ATOM 666 O O . TYR A 1 78 ? 6.312 -4.281 1.717 1.00 91.31 78 TYR A O 1
ATOM 674 N N . CYS A 1 79 ? 6.925 -4.559 3.852 1.00 91.62 79 CYS A N 1
ATOM 675 C CA . CYS A 1 79 ? 5.597 -4.330 4.399 1.00 91.62 79 CYS A CA 1
ATOM 676 C C . CYS A 1 79 ? 5.242 -2.836 4.381 1.00 91.62 79 CYS A C 1
ATOM 678 O O . CYS A 1 79 ? 6.061 -2.011 4.796 1.00 91.62 79 CYS A O 1
ATOM 680 N N . PRO A 1 80 ? 4.020 -2.478 3.956 1.00 91.94 80 PRO A N 1
ATOM 681 C CA . PRO A 1 80 ? 3.555 -1.101 4.004 1.00 91.94 80 PRO A CA 1
ATOM 682 C C . PRO A 1 80 ? 3.209 -0.718 5.443 1.00 91.94 80 PRO A C 1
ATOM 684 O O . PRO A 1 80 ? 2.316 -1.312 6.052 1.00 91.94 80 PRO A O 1
ATOM 687 N N . VAL A 1 81 ? 3.926 0.259 5.992 1.00 91.62 81 VAL A N 1
ATOM 688 C CA . VAL A 1 81 ? 3.738 0.751 7.364 1.00 91.62 81 VAL A CA 1
ATOM 689 C C . VAL 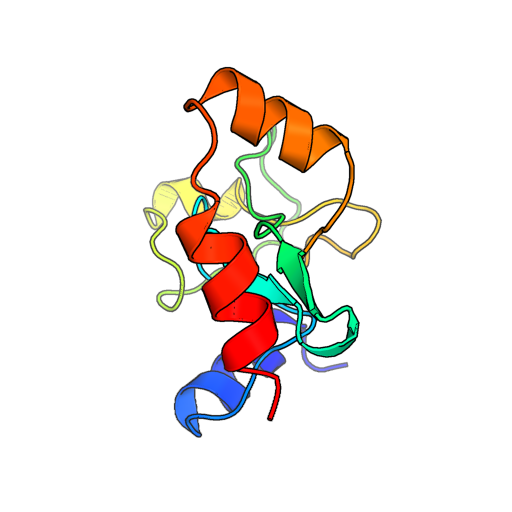A 1 81 ? 3.427 2.239 7.367 1.00 91.62 81 VAL A C 1
ATOM 691 O O . VAL A 1 81 ? 3.803 2.960 6.448 1.00 91.62 81 VAL A O 1
ATOM 694 N N . LEU A 1 82 ? 2.732 2.699 8.401 1.00 90.50 82 LEU A N 1
ATOM 695 C CA . LEU A 1 82 ? 2.583 4.124 8.650 1.00 90.50 82 LEU A CA 1
ATOM 696 C C . LEU A 1 82 ? 3.926 4.709 9.090 1.00 90.50 82 LEU A C 1
ATOM 698 O O . LEU A 1 82 ? 4.522 4.233 10.057 1.00 90.50 82 LEU A O 1
ATOM 702 N N . ASP A 1 83 ? 4.371 5.753 8.397 1.00 86.12 83 ASP A N 1
ATOM 703 C CA . ASP A 1 83 ? 5.562 6.517 8.745 1.00 86.12 83 ASP A CA 1
ATOM 704 C C . ASP A 1 83 ? 5.218 7.974 9.053 1.00 86.12 83 ASP A C 1
ATOM 706 O O . ASP A 1 83 ? 4.465 8.652 8.346 1.00 86.12 83 ASP A O 1
ATOM 710 N N . VAL A 1 84 ? 5.812 8.444 10.143 1.00 79.06 84 VAL A N 1
ATOM 711 C CA . VAL A 1 84 ? 5.704 9.801 10.681 1.00 79.06 84 VAL A CA 1
ATOM 712 C C . VAL A 1 84 ? 6.934 10.647 10.358 1.00 79.06 84 VAL A C 1
ATOM 714 O O . VAL A 1 84 ? 6.998 11.813 10.747 1.00 79.06 84 VAL A O 1
ATOM 717 N N . SER A 1 85 ? 7.942 10.073 9.687 1.00 64.94 85 SER A N 1
ATOM 718 C CA . SER A 1 85 ? 9.235 10.721 9.497 1.00 64.94 85 SER A CA 1
ATOM 719 C C . SER A 1 85 ? 9.141 12.068 8.769 1.00 64.94 85 SER A C 1
ATOM 721 O O . SER A 1 85 ? 8.298 12.315 7.902 1.00 64.94 85 SER A O 1
ATOM 723 N N . TYR A 1 86 ? 10.091 12.954 9.082 1.00 54.94 86 TYR A N 1
ATOM 724 C CA . TYR A 1 86 ? 10.235 14.272 8.455 1.00 54.94 86 TYR A CA 1
ATOM 725 C C . TYR A 1 86 ? 10.408 14.216 6.925 1.00 54.94 86 TYR A C 1
ATOM 727 O O . TYR A 1 86 ? 10.170 15.215 6.249 1.00 54.94 86 TYR A O 1
ATOM 735 N N . HIS A 1 87 ? 10.786 13.067 6.354 1.00 53.31 87 HIS A N 1
ATOM 736 C CA . HIS A 1 87 ? 10.851 12.885 4.903 1.00 53.31 87 HIS A CA 1
ATOM 737 C C . HIS A 1 87 ? 9.450 12.852 4.271 1.00 53.31 87 HIS A C 1
ATOM 739 O O . HIS A 1 87 ? 9.220 13.440 3.210 1.00 53.31 87 HIS A O 1
ATOM 745 N N . SER A 1 88 ? 8.483 12.268 4.978 1.00 52.78 88 SER A N 1
ATOM 746 C CA . SER A 1 88 ? 7.063 12.316 4.633 1.00 52.78 88 SER A CA 1
ATOM 747 C C . SER A 1 88 ? 6.482 13.724 4.828 1.00 52.78 88 SER A C 1
ATOM 749 O O . SER A 1 88 ? 5.681 14.174 4.007 1.00 52.78 88 SER A O 1
ATOM 751 N N . LEU A 1 89 ? 6.984 14.496 5.807 1.00 53.62 89 LEU A N 1
ATOM 752 C CA . LEU A 1 89 ? 6.713 15.940 5.897 1.00 53.62 89 LEU A CA 1
ATOM 753 C C . LEU A 1 89 ? 7.301 16.712 4.702 1.00 53.62 89 LEU A C 1
ATOM 755 O O . LEU A 1 89 ? 6.655 17.618 4.194 1.00 53.62 89 LEU A O 1
ATOM 759 N N . TYR A 1 90 ? 8.477 16.354 4.181 1.00 55.12 90 TYR A N 1
ATOM 760 C CA . TYR A 1 90 ? 9.030 16.992 2.975 1.00 55.12 90 TYR A CA 1
ATOM 761 C C . TYR A 1 90 ? 8.181 16.693 1.727 1.00 55.12 90 TYR A C 1
ATOM 763 O O . TYR A 1 90 ? 7.884 17.604 0.955 1.00 55.12 90 TYR A O 1
ATOM 771 N N . ARG A 1 91 ? 7.695 15.449 1.564 1.00 52.28 91 ARG A N 1
ATOM 772 C CA . ARG A 1 91 ? 6.684 15.105 0.540 1.00 52.28 91 ARG A CA 1
ATOM 773 C C . ARG A 1 91 ? 5.395 15.916 0.712 1.00 52.28 91 ARG A C 1
ATOM 775 O O . ARG A 1 91 ? 4.839 16.363 -0.289 1.00 52.28 91 ARG A O 1
ATOM 782 N N . TYR A 1 92 ? 4.955 16.148 1.949 1.00 52.38 92 TYR A N 1
ATOM 783 C CA . TYR A 1 92 ? 3.821 17.018 2.277 1.00 52.38 92 TYR A CA 1
ATOM 784 C C . TYR A 1 92 ? 4.062 18.479 1.869 1.00 52.38 92 TYR A C 1
ATOM 786 O O . TYR A 1 92 ? 3.263 19.035 1.115 1.00 52.38 92 TYR A O 1
ATOM 794 N N . TYR A 1 93 ? 5.197 19.069 2.262 1.00 51.38 93 TYR A N 1
ATOM 795 C CA . TYR A 1 93 ? 5.588 20.430 1.877 1.00 51.38 93 TYR A CA 1
ATOM 796 C C . TYR A 1 93 ? 5.725 20.596 0.358 1.00 51.38 93 TYR A C 1
ATOM 798 O O . TYR A 1 93 ? 5.346 21.637 -0.176 1.00 51.38 93 TYR A O 1
ATOM 806 N N . CYS A 1 94 ? 6.210 19.572 -0.352 1.00 50.25 94 CYS A N 1
ATOM 807 C CA . CYS A 1 94 ? 6.285 19.576 -1.812 1.00 50.25 94 CYS A CA 1
ATOM 808 C C . CYS A 1 94 ? 4.921 19.389 -2.498 1.00 50.25 94 CYS A C 1
ATOM 8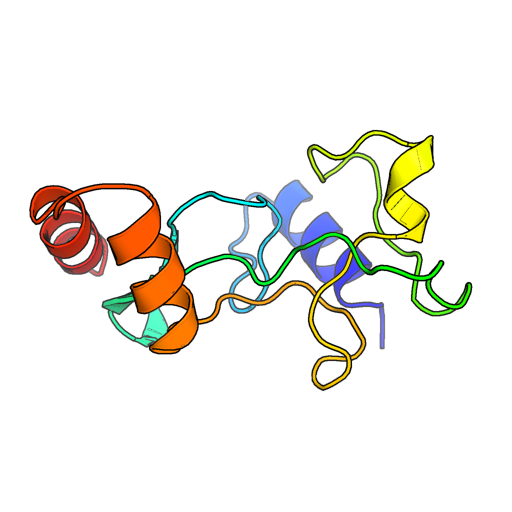10 O O . CYS A 1 94 ? 4.779 19.816 -3.643 1.00 50.25 94 CYS A O 1
ATOM 812 N N . ARG A 1 95 ? 3.924 18.760 -1.848 1.00 52.19 95 ARG A N 1
ATOM 813 C CA . ARG A 1 95 ? 2.618 18.483 -2.470 1.00 52.19 95 ARG A CA 1
ATOM 814 C C . ARG A 1 95 ? 1.530 19.510 -2.183 1.00 52.19 95 ARG A C 1
ATOM 816 O O . ARG A 1 95 ? 0.804 19.753 -3.137 1.00 52.19 95 ARG A O 1
ATOM 823 N N . LYS A 1 96 ? 1.400 20.130 -0.995 1.00 44.78 96 LYS A N 1
ATOM 824 C CA . LYS A 1 96 ? 0.540 21.321 -0.748 1.00 44.78 96 LYS A CA 1
ATOM 825 C C . LYS A 1 96 ? 0.763 21.968 0.629 1.00 44.78 9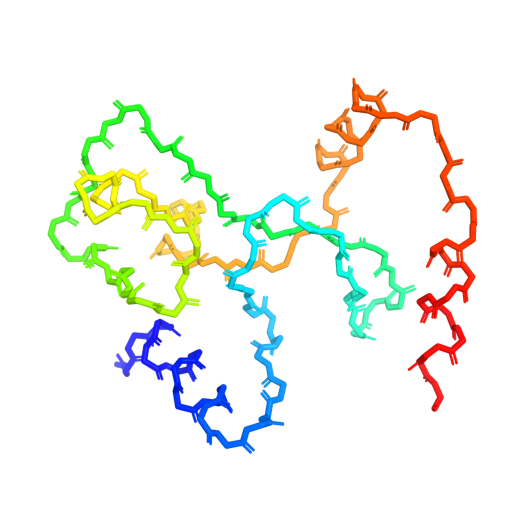6 LYS A C 1
ATOM 827 O O . LYS A 1 96 ? 1.052 21.306 1.616 1.00 44.78 96 LYS A O 1
ATOM 832 N N . HIS A 1 97 ? 0.534 23.284 0.665 1.00 44.47 97 HIS A N 1
ATOM 833 C CA . HIS A 1 97 ? 0.408 24.133 1.854 1.00 44.47 97 HIS A CA 1
ATOM 834 C C . HIS A 1 97 ? -0.522 23.529 2.925 1.00 44.47 97 HIS A C 1
ATOM 836 O O . HIS A 1 97 ? -1.662 23.185 2.624 1.00 44.47 97 HIS A O 1
ATOM 842 N N . TYR A 1 98 ? -0.004 23.479 4.156 1.00 48.22 98 TYR A N 1
ATOM 843 C CA . TYR A 1 98 ? -0.648 23.220 5.449 1.00 48.22 98 TYR A CA 1
ATOM 844 C C . TYR A 1 98 ? -2.175 23.039 5.472 1.00 48.22 98 TYR A C 1
ATOM 846 O O . TYR A 1 98 ? -2.911 24.018 5.361 1.00 48.22 98 TYR A O 1
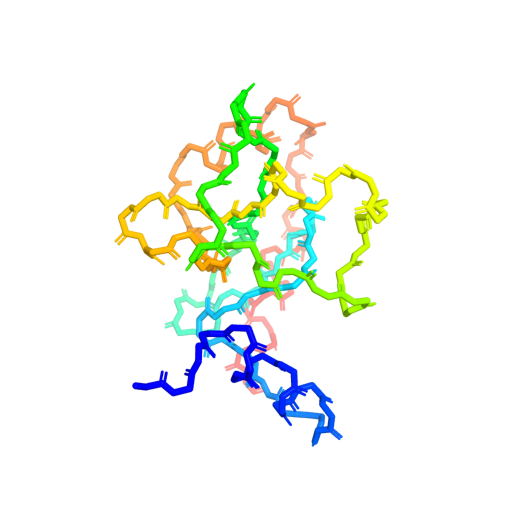ATOM 854 N N . ASP A 1 99 ? -2.640 21.830 5.801 1.00 54.50 99 ASP A N 1
ATOM 855 C CA . ASP A 1 99 ? -4.003 21.610 6.286 1.00 54.50 99 ASP A CA 1
ATOM 856 C C . ASP A 1 99 ? -4.010 21.351 7.805 1.00 54.50 99 ASP A C 1
ATOM 858 O O . ASP A 1 99 ? -4.051 20.219 8.298 1.00 54.50 99 ASP A O 1
ATOM 862 N N . THR A 1 100 ? -3.959 22.443 8.576 1.00 55.62 100 THR A N 1
ATOM 863 C CA . THR A 1 100 ? -4.102 22.465 10.046 1.00 55.62 100 THR A CA 1
ATOM 864 C C . THR A 1 100 ? -5.373 21.737 10.516 1.00 55.62 100 THR A C 1
ATOM 866 O O . THR A 1 100 ? -5.424 21.226 11.636 1.00 55.62 100 THR A O 1
ATOM 869 N N . VAL A 1 101 ? -6.391 21.618 9.653 1.00 56.53 101 VAL A N 1
ATOM 870 C CA . VAL A 1 101 ? -7.654 20.925 9.943 1.00 56.53 101 VAL A CA 1
ATOM 871 C C . VAL A 1 101 ? -7.438 19.430 10.163 1.00 56.53 101 VAL A C 1
ATOM 873 O O . VAL A 1 101 ? -8.071 18.841 11.041 1.00 56.53 101 VAL A O 1
ATOM 876 N N . LEU A 1 102 ? -6.538 18.793 9.410 1.00 54.94 102 LEU A N 1
ATOM 877 C CA . LEU A 1 102 ? -6.316 17.354 9.525 1.00 54.94 102 LEU A CA 1
ATOM 878 C C . LEU A 1 102 ? -5.538 16.995 10.803 1.00 54.94 102 LEU A C 1
ATOM 880 O O . LEU A 1 102 ? -5.815 15.970 11.418 1.00 54.94 102 LEU A O 1
ATOM 884 N N . TYR A 1 103 ? -4.628 17.865 11.258 1.00 57.34 103 TYR A N 1
ATOM 885 C CA . TYR A 1 103 ? -3.903 17.692 12.526 1.00 57.34 103 TYR A CA 1
ATOM 886 C C . TYR A 1 103 ? -4.869 17.750 13.716 1.00 57.34 103 TYR A C 1
ATOM 888 O O . TYR A 1 103 ? -4.892 16.850 14.554 1.00 57.34 103 TYR A O 1
ATOM 896 N N . VAL A 1 104 ? -5.761 18.746 13.722 1.00 59.88 104 VAL A N 1
ATOM 897 C CA . VAL A 1 104 ? -6.829 18.854 14.727 1.00 59.88 104 VAL A CA 1
ATOM 898 C C . VAL A 1 104 ? -7.781 17.653 14.650 1.00 59.88 104 VAL A C 1
ATOM 900 O O . VAL A 1 104 ? -8.180 17.126 15.683 1.00 59.88 104 VAL A O 1
ATOM 903 N N . ARG A 1 105 ? -8.102 17.141 13.453 1.00 62.62 105 ARG A N 1
ATOM 904 C CA . ARG A 1 105 ? -8.912 15.916 13.300 1.00 62.62 105 ARG A CA 1
ATOM 905 C C . ARG A 1 105 ? -8.243 14.669 13.880 1.00 62.62 105 ARG A C 1
ATOM 907 O O . ARG A 1 105 ? -8.959 13.848 14.446 1.00 62.62 105 ARG A O 1
ATOM 914 N N . CYS A 1 106 ? -6.925 14.513 13.751 1.00 67.19 106 CYS A N 1
ATOM 915 C CA . CYS A 1 106 ? -6.219 13.382 14.357 1.00 67.19 106 CYS A CA 1
ATOM 916 C C . CYS A 1 106 ? -6.226 13.466 15.886 1.00 67.19 106 CYS A C 1
ATOM 918 O O . CYS A 1 106 ? -6.527 12.470 16.535 1.00 67.19 106 CYS A O 1
ATOM 920 N N . LEU A 1 107 ? -6.024 14.661 16.450 1.00 58.66 107 LEU A N 1
ATOM 921 C CA . LEU A 1 107 ? -6.135 14.891 17.894 1.00 58.66 107 LEU A CA 1
ATOM 922 C C . LEU A 1 107 ? -7.554 14.641 18.430 1.00 58.66 107 LEU A C 1
ATOM 924 O O . LEU A 1 107 ? -7.716 14.090 19.513 1.00 58.66 107 LEU A O 1
ATOM 928 N N . LEU A 1 108 ? -8.592 15.012 17.672 1.00 58.81 108 LEU A N 1
ATOM 929 C CA . LEU A 1 108 ? -9.989 14.842 18.090 1.00 58.81 108 LEU A CA 1
ATOM 930 C C . LEU A 1 108 ? -10.528 13.413 17.904 1.00 58.81 108 LEU A C 1
ATOM 932 O O . LEU A 1 108 ? -11.497 13.055 18.564 1.00 58.81 108 LEU A O 1
ATOM 936 N N . LYS A 1 109 ? -9.930 12.595 17.024 1.00 55.16 109 LYS A N 1
ATOM 937 C CA . LYS A 1 109 ? -10.272 11.166 16.853 1.00 55.16 109 LYS A CA 1
ATOM 938 C C . LYS A 1 109 ? -9.525 10.230 17.816 1.00 55.16 109 LYS A C 1
ATOM 940 O O . LYS A 1 109 ? -9.751 9.024 17.759 1.00 55.16 109 LYS A O 1
ATOM 945 N N . GLY A 1 110 ? -8.638 10.768 18.653 1.00 48.84 110 GLY A N 1
ATOM 946 C CA . GLY A 1 110 ? -7.884 10.030 19.671 1.00 48.84 110 GLY A CA 1
ATOM 947 C C . GLY A 1 110 ? -8.617 9.818 21.005 1.00 48.84 110 GLY A C 1
ATOM 948 O O . GLY A 1 110 ? -7.971 9.380 21.951 1.00 48.84 110 GLY A O 1
ATOM 949 N N . ASN A 1 111 ? -9.920 10.130 21.091 1.00 38.31 111 ASN A N 1
ATOM 950 C CA . ASN A 1 111 ? -10.785 9.874 22.255 1.00 38.31 111 ASN A CA 1
ATOM 951 C C . ASN A 1 111 ? -11.917 8.906 21.906 1.00 38.31 111 ASN A C 1
ATOM 953 O O . ASN A 1 111 ? -12.615 9.171 20.899 1.00 38.31 111 ASN A O 1
#

Radius of gyration: 14.54 Å; Cα contacts (8 Å, |Δi|>4): 162; chains: 1; bounding box: 27×40×36 Å

Secondary structure (DSSP, 8-state):
---HHHHHHHHHHTT---TTB---TT-EEEETTTTEEEEE--EE-SSPPPGGG----TTSSS-TTTGGGEE--GGGTT--BEE--HHHHHHHHHH-S--HHHHHHHHHTT-